Protein AF-A0A6I4N253-F1 (afdb_monomer_lite)

Radius of gyration: 26.85 Å; chains: 1; bounding box: 71×23×63 Å

Structure (mmCIF, N/CA/C/O backbone):
data_AF-A0A6I4N253-F1
#
_entry.id   AF-A0A6I4N253-F1
#
loop_
_atom_site.group_PDB
_atom_site.id
_atom_site.type_symbol
_atom_site.label_atom_id
_atom_site.label_alt_id
_atom_site.label_comp_id
_atom_site.label_asym_id
_atom_site.label_entity_id
_atom_site.label_seq_id
_atom_site.pdbx_PDB_ins_code
_atom_site.Cartn_x
_atom_site.Cartn_y
_atom_site.Cartn_z
_atom_s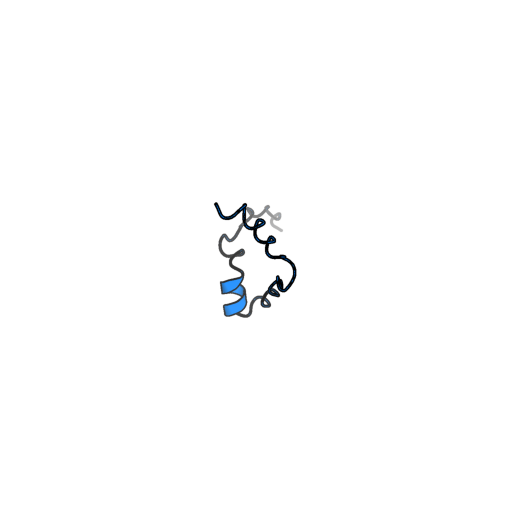ite.occupancy
_atom_site.B_iso_or_equiv
_atom_site.auth_seq_id
_atom_site.auth_comp_id
_atom_site.auth_asym_id
_atom_site.auth_atom_id
_atom_site.pdbx_PDB_model_num
ATOM 1 N N . MET A 1 1 ? 44.076 -2.869 -24.199 1.00 73.94 1 MET A N 1
ATOM 2 C CA . MET A 1 1 ? 42.748 -2.974 -23.555 1.00 73.94 1 MET A CA 1
ATOM 3 C C . MET A 1 1 ? 42.537 -1.685 -22.781 1.00 73.94 1 MET A C 1
ATOM 5 O O . MET A 1 1 ? 43.441 -1.346 -22.028 1.00 73.94 1 MET A O 1
ATOM 9 N N . PRO A 1 2 ? 41.467 -0.911 -23.020 1.00 83.88 2 PRO A N 1
ATOM 10 C CA . PRO A 1 2 ? 41.205 0.278 -22.215 1.00 83.88 2 PRO A CA 1
ATOM 11 C C . PRO A 1 2 ? 40.930 -0.126 -20.762 1.00 83.88 2 PRO A C 1
ATOM 13 O O . PRO A 1 2 ? 40.310 -1.160 -20.516 1.00 83.88 2 PRO A O 1
ATOM 16 N N . GLU A 1 3 ? 41.403 0.678 -19.811 1.00 83.75 3 GLU A N 1
ATOM 17 C CA . GLU A 1 3 ? 41.146 0.436 -18.392 1.00 83.75 3 GLU A CA 1
ATOM 18 C C . GLU A 1 3 ? 39.661 0.669 -18.056 1.00 83.75 3 GLU A C 1
ATOM 20 O O . GLU A 1 3 ? 39.062 1.628 -18.565 1.00 83.75 3 GLU A O 1
ATOM 25 N N . PRO A 1 4 ? 39.041 -0.188 -17.220 1.00 83.62 4 PRO A N 1
ATOM 26 C CA . PRO A 1 4 ? 37.658 -0.003 -16.802 1.00 83.62 4 PRO A CA 1
ATOM 27 C C . PRO A 1 4 ? 37.540 1.279 -15.972 1.00 83.62 4 PRO A C 1
ATOM 29 O O . PRO A 1 4 ? 38.182 1.431 -14.935 1.00 83.62 4 PRO A O 1
ATOM 32 N N . ARG A 1 5 ? 36.707 2.219 -16.428 1.00 85.69 5 ARG A N 1
ATOM 33 C CA . ARG A 1 5 ? 36.402 3.442 -15.674 1.00 85.69 5 ARG A CA 1
ATOM 34 C C . ARG A 1 5 ? 35.243 3.174 -14.711 1.00 85.69 5 ARG A C 1
ATOM 36 O O . ARG A 1 5 ? 34.273 2.539 -15.129 1.00 85.69 5 ARG A O 1
ATOM 43 N N . PRO A 1 6 ? 35.281 3.687 -13.469 1.00 82.50 6 PRO A N 1
ATOM 44 C CA . PRO A 1 6 ? 34.138 3.611 -12.568 1.00 82.50 6 PRO A CA 1
ATOM 45 C C . PRO A 1 6 ? 32.938 4.332 -13.195 1.00 82.50 6 PRO A C 1
ATOM 47 O O . PRO A 1 6 ? 33.027 5.517 -13.521 1.00 82.50 6 PRO A O 1
ATOM 50 N N . MET A 1 7 ? 31.821 3.631 -13.390 1.00 81.69 7 MET A N 1
ATOM 51 C CA . MET A 1 7 ? 30.578 4.274 -13.819 1.00 81.69 7 MET A CA 1
ATOM 52 C C . MET A 1 7 ? 29.973 5.047 -12.645 1.00 81.69 7 MET A C 1
ATOM 54 O O . MET A 1 7 ? 29.922 4.547 -11.521 1.00 81.69 7 MET A O 1
ATOM 58 N N . THR A 1 8 ? 29.489 6.262 -12.903 1.00 82.81 8 THR A N 1
ATOM 59 C CA . THR A 1 8 ? 28.693 7.026 -11.937 1.00 82.81 8 THR A CA 1
ATOM 60 C C . THR A 1 8 ? 27.486 6.196 -11.506 1.00 82.81 8 THR A C 1
ATOM 62 O O . THR A 1 8 ? 26.776 5.653 -12.355 1.00 82.81 8 THR A O 1
ATOM 65 N N . ARG A 1 9 ? 27.245 6.102 -10.192 1.00 76.19 9 ARG A N 1
ATOM 66 C CA . ARG A 1 9 ? 26.066 5.426 -9.638 1.00 76.19 9 ARG A CA 1
ATOM 67 C C . ARG A 1 9 ? 24.808 6.060 -10.238 1.00 76.19 9 ARG A C 1
ATOM 69 O O . ARG A 1 9 ? 24.545 7.234 -10.001 1.00 76.19 9 ARG A O 1
ATOM 76 N N . ARG A 1 10 ? 24.049 5.289 -11.015 1.00 74.06 10 ARG A N 1
ATOM 77 C CA . ARG A 1 10 ? 22.707 5.666 -11.467 1.00 74.06 10 ARG A CA 1
ATOM 78 C C . ARG A 1 10 ? 21.713 5.104 -10.461 1.00 74.06 10 ARG A C 1
ATOM 80 O O . ARG A 1 10 ? 21.691 3.896 -10.246 1.00 74.06 10 ARG A O 1
ATOM 87 N N . ILE A 1 11 ? 20.975 5.987 -9.803 1.00 73.50 11 ILE A N 1
ATOM 88 C CA . ILE A 1 11 ? 19.804 5.627 -9.006 1.00 73.50 11 ILE A CA 1
ATOM 89 C C . ILE A 1 11 ? 18.620 6.006 -9.885 1.00 73.50 11 ILE A C 1
ATOM 91 O O . ILE A 1 11 ? 18.558 7.134 -10.367 1.00 73.50 11 ILE A O 1
ATOM 95 N N . ASP A 1 12 ? 17.777 5.032 -10.190 1.00 70.31 12 ASP A N 1
ATOM 96 C CA . ASP A 1 12 ? 16.518 5.281 -10.873 1.00 70.31 12 ASP A CA 1
ATOM 97 C C . ASP A 1 12 ? 15.488 5.633 -9.799 1.00 70.31 12 ASP A C 1
ATOM 99 O O . ASP A 1 12 ? 15.194 4.811 -8.931 1.00 70.31 12 ASP A O 1
ATOM 103 N N . ASP A 1 13 ? 14.982 6.863 -9.832 1.00 68.75 13 ASP A N 1
ATOM 104 C CA . ASP A 1 13 ? 14.010 7.351 -8.852 1.00 68.75 13 ASP A CA 1
ATOM 105 C C . ASP 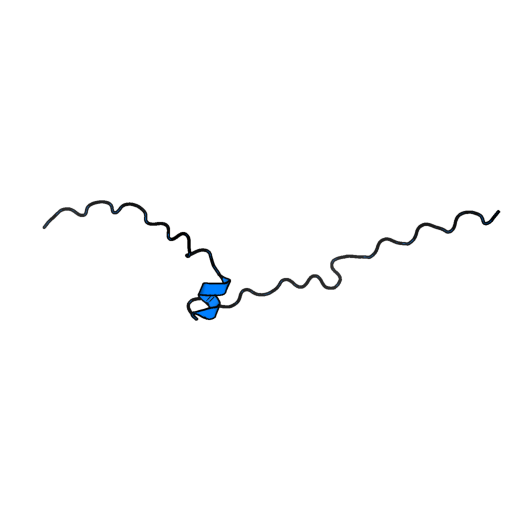A 1 13 ? 12.672 6.593 -8.941 1.00 68.75 13 ASP A C 1
ATOM 107 O O . ASP A 1 13 ? 11.919 6.551 -7.970 1.00 68.75 13 ASP A O 1
ATOM 111 N N . SER A 1 14 ? 12.394 5.942 -10.078 1.00 63.84 14 SER A N 1
ATOM 112 C CA . SER A 1 14 ? 11.216 5.091 -10.275 1.00 63.84 14 SER A CA 1
ATOM 113 C C . SER A 1 14 ? 11.413 3.653 -9.789 1.00 63.84 14 SER A C 1
ATOM 115 O O . SER A 1 14 ? 10.433 2.939 -9.589 1.00 63.84 14 SER A O 1
ATOM 117 N N . ALA A 1 15 ? 12.653 3.230 -9.502 1.00 65.56 15 ALA A N 1
ATOM 118 C CA . ALA A 1 15 ? 12.947 1.872 -9.025 1.00 65.56 15 ALA A CA 1
ATOM 119 C C . ALA A 1 15 ? 12.376 1.563 -7.626 1.00 65.56 15 ALA A C 1
ATOM 121 O O . ALA A 1 15 ? 12.520 0.442 -7.141 1.00 65.56 15 ALA A O 1
ATOM 122 N N . GLY A 1 16 ? 11.741 2.540 -6.972 1.00 71.12 16 GLY A N 1
ATOM 123 C CA . GLY A 1 16 ? 11.019 2.361 -5.715 1.00 71.12 16 GLY A CA 1
ATOM 124 C C . GLY A 1 16 ? 9.503 2.205 -5.857 1.00 71.12 16 GLY A C 1
ATOM 125 O O . GLY A 1 16 ? 8.849 1.899 -4.859 1.00 71.12 16 GLY A O 1
ATOM 126 N N . ASP A 1 17 ? 8.928 2.411 -7.046 1.00 85.88 17 ASP A N 1
ATOM 127 C CA . ASP A 1 17 ? 7.476 2.352 -7.231 1.00 85.88 17 ASP A CA 1
ATOM 128 C C . ASP A 1 17 ? 6.992 0.907 -7.399 1.00 85.88 17 ASP A C 1
ATOM 130 O O . ASP A 1 17 ? 6.729 0.412 -8.496 1.00 85.88 17 ASP A O 1
ATOM 134 N N . MET A 1 18 ? 6.911 0.207 -6.269 1.00 86.81 18 MET A N 1
ATOM 135 C CA . MET A 1 18 ? 6.462 -1.182 -6.200 1.00 86.81 18 MET A CA 1
ATOM 136 C C . MET A 1 18 ? 5.109 -1.429 -6.891 1.00 86.81 18 MET A C 1
ATOM 138 O O . MET A 1 18 ? 5.030 -2.419 -7.617 1.00 86.81 18 MET A O 1
ATOM 142 N N . PRO A 1 19 ? 4.070 -0.575 -6.738 1.00 87.69 19 PRO A N 1
ATOM 143 C CA . PRO A 1 19 ? 2.838 -0.683 -7.522 1.00 87.69 19 PRO A CA 1
ATOM 144 C C . PRO A 1 19 ? 3.078 -0.810 -9.033 1.00 87.69 19 PRO A C 1
ATOM 146 O O . PRO A 1 19 ? 2.646 -1.795 -9.632 1.00 87.69 19 PRO A O 1
ATOM 149 N N . SER A 1 20 ? 3.840 0.109 -9.632 1.00 88.00 20 SER A N 1
ATOM 150 C CA . SER A 1 20 ? 4.154 0.065 -11.067 1.00 88.00 20 SER A CA 1
ATOM 151 C C . SER A 1 20 ? 4.968 -1.171 -11.455 1.00 88.00 20 SER A C 1
ATOM 153 O O . SER A 1 20 ? 4.726 -1.775 -12.500 1.00 88.00 20 SER A O 1
ATOM 155 N N . LEU A 1 21 ? 5.917 -1.602 -10.617 1.00 89.12 21 LEU A N 1
ATOM 156 C CA . LEU A 1 21 ? 6.703 -2.815 -10.880 1.00 89.12 21 LEU A CA 1
ATOM 157 C C . LEU A 1 21 ? 5.836 -4.083 -10.882 1.00 89.12 21 LEU A C 1
ATOM 159 O O . LEU A 1 21 ? 6.084 -4.988 -11.681 1.00 89.12 21 LEU A O 1
ATOM 163 N N . VAL A 1 22 ? 4.816 -4.144 -10.024 1.00 91.56 22 VAL A N 1
ATOM 164 C CA . VAL A 1 22 ? 3.839 -5.243 -9.997 1.00 91.56 22 VAL A CA 1
ATOM 165 C C . VAL A 1 22 ? 2.937 -5.199 -11.232 1.00 91.56 22 VAL A C 1
ATOM 167 O O . VAL A 1 22 ? 2.748 -6.232 -11.872 1.00 91.56 22 VAL A O 1
ATOM 170 N N . GLU A 1 23 ? 2.436 -4.022 -11.625 1.00 90.19 23 GLU A N 1
ATOM 171 C CA . GLU A 1 23 ? 1.623 -3.855 -12.845 1.00 90.19 23 GLU A CA 1
ATOM 172 C C . GLU A 1 23 ? 2.372 -4.277 -14.119 1.00 90.19 23 GLU A C 1
ATOM 174 O O . GLU A 1 23 ? 1.789 -4.880 -15.020 1.00 90.19 23 GLU A O 1
ATOM 179 N N . LEU A 1 24 ? 3.680 -4.014 -14.178 1.00 92.00 24 LEU A N 1
ATOM 180 C CA . LEU A 1 24 ? 4.554 -4.399 -15.290 1.00 92.00 24 LEU A CA 1
ATOM 181 C C . LEU A 1 24 ? 5.016 -5.868 -15.240 1.00 92.00 24 LEU A C 1
ATOM 183 O O . LEU A 1 24 ? 5.731 -6.308 -16.141 1.00 92.00 24 LEU A O 1
ATOM 187 N N . GLY A 1 25 ? 4.650 -6.628 -14.203 1.00 91.44 25 GLY A N 1
ATOM 188 C CA . GLY A 1 25 ? 5.082 -8.018 -14.018 1.00 91.44 25 GLY A CA 1
ATOM 189 C C . GLY A 1 25 ? 6.576 -8.174 -13.710 1.00 91.44 25 GLY A C 1
ATOM 190 O O . GLY A 1 25 ? 7.141 -9.247 -13.914 1.00 91.44 25 GLY A O 1
ATOM 191 N N . LEU A 1 26 ? 7.226 -7.106 -13.242 1.00 89.94 26 LEU A N 1
ATOM 192 C CA . LEU A 1 26 ? 8.643 -7.080 -12.868 1.00 89.94 26 LEU A CA 1
ATOM 193 C C . LEU A 1 26 ? 8.867 -7.414 -11.385 1.00 89.94 26 LEU A C 1
ATOM 195 O O . LEU A 1 26 ? 10.004 -7.660 -10.982 1.00 89.94 26 LEU A O 1
ATOM 199 N N . ALA A 1 27 ? 7.803 -7.422 -10.579 1.00 89.94 27 ALA A N 1
ATOM 200 C CA . ALA A 1 27 ? 7.824 -7.770 -9.163 1.00 89.94 27 ALA A CA 1
ATOM 201 C C . ALA A 1 27 ? 6.551 -8.521 -8.742 1.00 89.94 27 ALA A C 1
ATOM 203 O O . ALA A 1 27 ? 5.511 -8.430 -9.394 1.00 89.94 27 ALA A O 1
ATOM 204 N N . GLU A 1 28 ? 6.630 -9.238 -7.619 1.00 92.19 28 GLU A N 1
ATOM 205 C CA . GLU A 1 28 ? 5.467 -9.873 -6.997 1.00 92.19 28 GLU A CA 1
ATOM 206 C C . GLU A 1 28 ? 4.708 -8.893 -6.079 1.00 92.19 28 GLU A C 1
ATOM 208 O O . GLU A 1 28 ? 5.339 -8.053 -5.417 1.00 92.19 28 GLU A O 1
ATOM 213 N N . PRO A 1 29 ? 3.365 -9.001 -5.995 1.00 91.19 29 PRO A N 1
ATOM 214 C CA . PRO A 1 29 ? 2.572 -8.239 -5.039 1.00 91.19 29 PRO A CA 1
ATOM 215 C C . PRO A 1 29 ? 3.050 -8.481 -3.606 1.00 91.19 29 PRO A C 1
ATOM 217 O O . PRO A 1 29 ? 3.226 -9.622 -3.179 1.00 91.19 29 PRO A O 1
ATOM 220 N N . GLN A 1 30 ? 3.224 -7.405 -2.841 1.00 86.94 30 GLN A N 1
ATOM 221 C CA . GLN A 1 30 ? 3.571 -7.523 -1.428 1.00 86.94 30 GLN A CA 1
ATOM 222 C C . GLN A 1 30 ? 2.360 -8.029 -0.625 1.00 86.94 30 GLN A C 1
ATOM 224 O O . GLN A 1 30 ? 1.233 -7.591 -0.881 1.00 86.94 30 GLN A O 1
ATOM 229 N N . PRO A 1 31 ? 2.559 -8.925 0.357 1.00 89.12 31 PRO A N 1
ATOM 230 C CA . PRO A 1 31 ? 1.476 -9.372 1.221 1.00 89.12 31 PRO A CA 1
ATOM 231 C C . PRO A 1 31 ? 0.932 -8.197 2.039 1.00 89.12 31 PRO A C 1
ATOM 233 O O . PRO A 1 31 ? 1.699 -7.400 2.583 1.00 89.12 31 PRO A O 1
ATOM 236 N N . GLN A 1 32 ? -0.394 -8.095 2.149 1.00 88.31 32 GLN A N 1
ATOM 237 C CA . GLN A 1 32 ? -1.002 -7.093 3.017 1.00 88.31 32 GLN A CA 1
ATOM 238 C C . GLN A 1 32 ? -0.963 -7.566 4.476 1.00 88.31 32 GLN A C 1
ATOM 240 O O . GLN A 1 32 ? -1.353 -8.704 4.755 1.00 88.31 32 GLN A O 1
ATOM 245 N N . PRO A 1 33 ? -0.505 -6.725 5.417 1.00 89.38 33 PRO A N 1
ATOM 246 C CA . PRO A 1 33 ? -0.592 -7.048 6.831 1.00 89.38 33 PRO A CA 1
ATOM 247 C C . PRO A 1 33 ? -2.062 -7.141 7.252 1.00 89.38 33 PRO A C 1
ATOM 249 O O . PRO A 1 33 ? -2.863 -6.256 6.949 1.00 89.38 33 PRO A O 1
ATOM 252 N N . SER A 1 34 ? -2.413 -8.211 7.965 1.00 90.19 34 SER A N 1
ATOM 253 C CA . SER A 1 34 ? -3.714 -8.303 8.625 1.00 90.19 34 SER A CA 1
ATOM 254 C C . SER A 1 34 ? -3.644 -7.608 9.978 1.00 90.19 34 SER A C 1
ATOM 256 O O . SER A 1 34 ? -2.775 -7.917 10.795 1.00 90.19 34 SER A O 1
ATOM 258 N N . TYR A 1 35 ? -4.569 -6.679 10.204 1.00 87.88 35 TYR A N 1
ATOM 259 C CA . TYR A 1 35 ? -4.731 -5.984 11.482 1.00 87.88 35 TYR A CA 1
ATOM 260 C C . TYR A 1 35 ? -5.941 -6.478 12.283 1.00 87.88 35 TYR A C 1
ATOM 262 O O . TYR A 1 35 ? -6.271 -5.910 13.324 1.00 87.88 35 TYR A O 1
ATOM 270 N N . GLU A 1 36 ? -6.613 -7.523 11.801 1.00 89.94 36 GLU A N 1
ATOM 271 C CA . GLU A 1 36 ? -7.795 -8.081 12.448 1.00 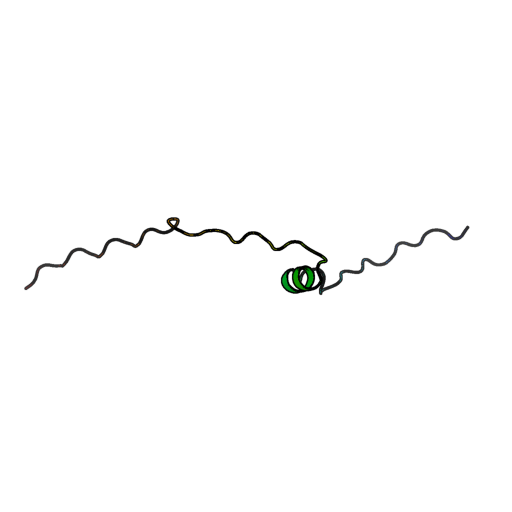89.94 36 GLU A CA 1
ATOM 272 C C . GLU A 1 36 ? -7.453 -8.558 13.867 1.00 89.94 36 GLU A C 1
ATOM 274 O O . GLU A 1 36 ? -6.519 -9.333 14.072 1.00 89.94 36 GLU A O 1
ATOM 279 N N . GLY A 1 37 ? -8.175 -8.044 14.865 1.00 87.50 37 GLY A N 1
ATOM 280 C CA . GLY A 1 37 ? -7.970 -8.400 16.271 1.00 87.50 37 GLY A CA 1
ATOM 281 C C . GLY A 1 37 ? -6.680 -7.873 16.918 1.00 87.50 37 GLY A C 1
ATOM 282 O O . GLY A 1 37 ? -6.425 -8.206 18.072 1.00 87.50 37 GLY A O 1
ATOM 283 N N . LEU A 1 38 ? -5.870 -7.051 16.233 1.00 88.44 38 LEU A N 1
ATOM 284 C CA . LEU A 1 38 ? -4.687 -6.422 16.850 1.00 88.44 38 LEU A CA 1
ATOM 285 C C . LEU A 1 38 ? -5.042 -5.252 17.771 1.00 88.44 38 LEU A C 1
ATOM 287 O O . LEU A 1 38 ? -4.257 -4.893 18.648 1.00 88.44 38 LEU A O 1
ATOM 291 N N . PHE A 1 39 ? -6.212 -4.656 17.565 1.00 86.50 39 PHE A N 1
ATOM 292 C CA . PHE A 1 39 ? -6.685 -3.513 18.325 1.00 86.50 39 PHE A CA 1
ATOM 29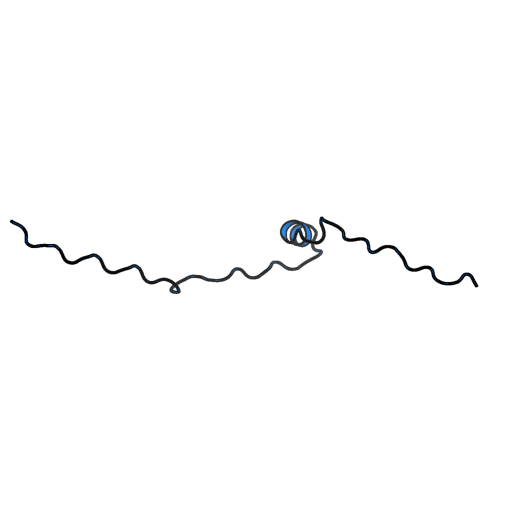3 C C . PHE A 1 39 ? -7.939 -3.906 19.095 1.00 86.50 39 PHE A C 1
ATOM 295 O O . PHE A 1 39 ? -8.874 -4.468 18.528 1.00 86.50 39 PHE A O 1
ATOM 302 N N . VAL A 1 40 ? -7.937 -3.609 20.391 1.00 85.94 40 VAL A N 1
ATOM 303 C CA . VAL A 1 40 ? -9.105 -3.747 21.262 1.00 85.94 40 VAL A CA 1
ATOM 304 C C . VAL A 1 40 ? -9.737 -2.367 21.385 1.00 85.94 40 VAL A C 1
ATOM 306 O O . VAL A 1 40 ? -9.023 -1.380 21.584 1.00 85.94 40 VAL A O 1
ATOM 309 N N . GLU A 1 41 ? -11.057 -2.287 21.234 1.00 84.88 41 GLU A N 1
ATOM 310 C CA . GLU A 1 41 ? -11.777 -1.046 21.511 1.00 84.88 41 GLU A CA 1
ATOM 311 C C . GLU A 1 41 ? -11.658 -0.709 23.004 1.00 84.88 41 GLU A C 1
ATOM 313 O O . GLU A 1 41 ? -11.758 -1.607 23.843 1.00 84.88 41 GLU A O 1
ATOM 318 N N . PRO A 1 42 ? -11.407 0.558 23.367 1.00 85.06 42 PRO A N 1
ATOM 319 C CA . PRO A 1 42 ? -11.388 0.950 24.766 1.00 85.06 42 PRO A CA 1
ATOM 320 C C . PRO A 1 42 ? -12.775 0.753 25.384 1.00 85.06 42 PRO A C 1
ATOM 322 O O . PRO A 1 42 ? -13.785 1.103 24.771 1.00 85.06 42 PRO A O 1
ATOM 325 N N . ASP A 1 43 ? -12.814 0.237 26.614 1.00 86.38 43 ASP A N 1
ATOM 326 C CA . ASP A 1 43 ? -14.063 0.110 27.361 1.00 86.38 43 ASP A CA 1
ATOM 327 C C . ASP A 1 43 ? -14.736 1.487 27.521 1.00 86.38 43 ASP A C 1
ATOM 329 O O . ASP A 1 43 ? -14.046 2.489 27.771 1.00 86.38 43 ASP A O 1
ATOM 333 N N . PRO A 1 44 ? -16.075 1.574 27.400 1.00 86.31 44 PRO A N 1
ATOM 334 C CA . PRO A 1 44 ? -16.780 2.817 27.658 1.00 86.31 44 PRO A CA 1
ATOM 335 C C . PRO A 1 44 ? -16.573 3.242 29.122 1.00 86.31 44 PRO A C 1
ATOM 337 O O . PRO A 1 44 ? -16.532 2.391 30.018 1.00 86.31 44 PRO A O 1
ATOM 340 N N . PRO A 1 45 ? -16.446 4.554 29.398 1.00 85.69 45 PRO A N 1
ATOM 341 C CA . PRO A 1 45 ? -16.361 5.034 30.769 1.00 85.69 45 PRO A CA 1
ATOM 342 C C . PRO A 1 45 ? -17.628 4.632 31.544 1.00 85.69 45 PRO A C 1
ATOM 344 O O . PRO A 1 45 ? -18.709 4.579 30.951 1.00 85.69 45 PRO A O 1
ATOM 347 N N . PRO A 1 46 ? -17.528 4.367 32.860 1.00 87.00 46 PRO A N 1
ATOM 348 C CA . PRO A 1 46 ? -18.699 4.057 33.668 1.00 87.00 46 PRO A CA 1
ATOM 349 C C . PRO A 1 46 ? -19.699 5.216 33.601 1.00 87.00 46 PRO A C 1
ATOM 351 O O . PRO A 1 46 ? -19.304 6.382 33.692 1.00 87.00 46 PRO A O 1
ATOM 354 N N . GLU A 1 47 ? -20.987 4.897 33.458 1.00 83.75 47 GLU A N 1
ATOM 355 C CA . GLU A 1 47 ? -22.050 5.894 33.568 1.00 83.75 47 GLU A CA 1
ATOM 356 C C . GLU A 1 47 ? -21.956 6.530 34.963 1.00 83.75 47 GLU A C 1
ATOM 358 O O . GLU A 1 47 ? -22.075 5.856 35.989 1.00 83.75 47 GLU A O 1
ATOM 363 N N . GLY A 1 48 ? -21.637 7.827 35.000 1.00 78.56 48 GLY A N 1
ATOM 364 C CA . GLY A 1 48 ? -21.616 8.598 36.239 1.00 78.56 48 GLY A CA 1
ATOM 365 C C . GLY A 1 48 ? -22.994 8.590 36.912 1.00 78.56 48 GLY A C 1
ATO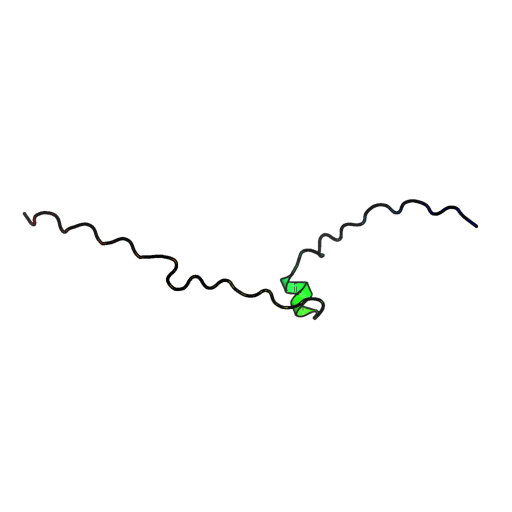M 366 O O . GLY A 1 48 ? -23.991 8.274 36.258 1.00 78.56 48 GLY A 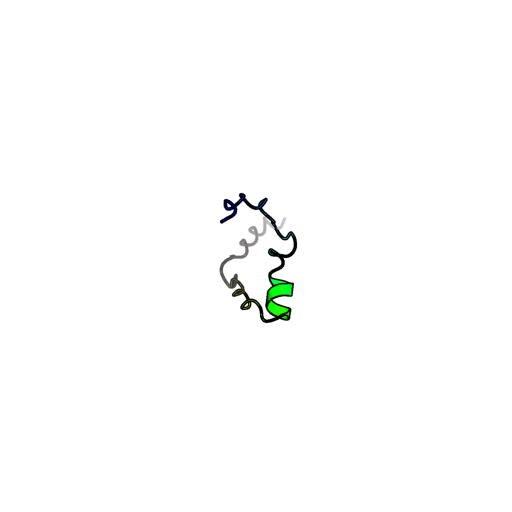O 1
ATOM 367 N N . PRO A 1 49 ? -23.076 8.927 38.211 1.00 73.50 49 PRO A N 1
ATOM 368 C CA . PRO A 1 49 ? -24.346 8.935 38.924 1.00 73.50 49 PRO A CA 1
ATOM 369 C C . PRO A 1 49 ? -25.356 9.812 38.179 1.00 73.50 49 PRO A C 1
ATOM 371 O O . PRO A 1 49 ? -25.094 10.981 37.903 1.00 73.50 49 PRO A O 1
ATOM 374 N N . THR A 1 50 ? -26.489 9.213 37.820 1.00 69.25 50 THR A N 1
ATOM 375 C CA . THR A 1 50 ? -27.648 9.926 37.290 1.00 69.25 50 THR A CA 1
ATOM 376 C C . THR A 1 50 ? -28.226 10.746 38.443 1.00 69.25 50 THR A C 1
ATOM 378 O O . THR A 1 50 ? -28.808 10.172 39.364 1.00 69.25 50 THR A O 1
ATOM 381 N N . GLU A 1 51 ? -27.971 12.057 38.449 1.00 64.00 51 GLU A N 1
ATOM 382 C CA . GLU A 1 51 ? -28.672 13.015 39.321 1.00 64.00 51 GLU A CA 1
ATOM 383 C C . GLU A 1 51 ? -30.111 13.258 38.850 1.00 64.00 51 GLU A C 1
ATOM 385 O O . GLU A 1 51 ? -30.339 13.316 37.617 1.00 64.00 51 GLU A O 1
#

pLDDT: mean 83.17, std 7.86, range [63.84, 92.19]

Sequence (51 aa):
MPEPRPMTRRIDDSAGDMPSLVELGLAEPQPQPSYEGLFVEPDPPPEGPTE

Foldseek 3Di:
DDDDDDDDDDDDPCVPVPVVCVVVVNDDDDDDDDCPPVDDDDDDDPDDDDD

Secondary structure (DSSP, 8-state):
-PPPPPPP----GGGG-HHHHHHTTSSPPPPPPP-TTTSPPPPPPP-----